Protein AF-A0A2M9P743-F1 (afdb_monomer_lite)

Radius of gyration: 16.15 Å; chains: 1; bounding box: 26×28×56 Å

Sequence (79 aa):
LTIFERLVVAAAKGSPDVQVKALMEGFESRSPQQAFRKETWDSIRDVYIGKGAKNGYWRLLLTAQPTEAVAEPAEEATV

Foldseek 3Di:
DALLVVQVVCVVVVNFKDAQCRSCPPPPDSGPCVVDDPVVCVVCEPPQKYADPDPRIIGGDPPDPPPPDPPDPPDDDDD

Structure (mmCIF, N/CA/C/O backbone):
data_AF-A0A2M9P743-F1
#
_entry.id   AF-A0A2M9P743-F1
#
loop_
_atom_site.group_PDB
_atom_site.id
_atom_site.type_symbol
_atom_site.label_atom_id
_atom_site.label_alt_id
_atom_site.label_comp_id
_atom_site.label_asym_id
_atom_site.label_entity_id
_atom_site.label_seq_id
_atom_site.pdbx_PDB_ins_code
_atom_site.Cartn_x
_atom_site.Cartn_y
_atom_site.Cartn_z
_atom_site.occupancy
_atom_site.B_iso_or_equiv
_atom_site.auth_seq_id
_atom_site.auth_comp_id
_atom_site.auth_asym_id
_atom_site.auth_atom_id
_atom_site.pdbx_PDB_model_num
ATOM 1 N N . LEU A 1 1 ? 15.429 -0.947 1.760 1.00 70.75 1 LEU A N 1
ATOM 2 C CA . LEU A 1 1 ? 13.978 -0.843 2.018 1.00 70.75 1 LEU A CA 1
ATOM 3 C C . LEU A 1 1 ? 13.205 -0.983 0.716 1.00 70.75 1 LEU A C 1
ATOM 5 O O . LEU A 1 1 ? 13.189 -0.061 -0.101 1.00 70.75 1 LEU A O 1
ATOM 9 N N . THR A 1 2 ? 12.594 -2.148 0.548 1.00 89.69 2 THR A N 1
ATOM 10 C CA . THR A 1 2 ? 11.570 -2.470 -0.444 1.00 89.69 2 THR A CA 1
ATOM 11 C C . THR A 1 2 ? 10.295 -1.644 -0.225 1.00 89.69 2 THR A C 1
ATOM 13 O O . THR A 1 2 ? 10.122 -0.997 0.811 1.00 89.69 2 THR A O 1
ATOM 16 N N . ILE A 1 3 ? 9.385 -1.664 -1.204 1.00 91.81 3 ILE A N 1
ATOM 17 C CA . ILE A 1 3 ? 8.104 -0.940 -1.152 1.00 91.81 3 ILE A CA 1
ATOM 18 C C . ILE A 1 3 ? 7.288 -1.354 0.085 1.00 91.81 3 ILE A C 1
ATOM 20 O O . ILE A 1 3 ? 6.804 -0.492 0.814 1.00 91.81 3 ILE A O 1
ATOM 24 N N . PHE A 1 4 ? 7.180 -2.656 0.367 1.00 91.56 4 PHE A N 1
ATOM 25 C CA . PHE A 1 4 ? 6.409 -3.154 1.511 1.00 91.56 4 PHE A CA 1
ATOM 26 C C . PHE A 1 4 ? 7.030 -2.789 2.853 1.00 91.56 4 PHE A C 1
ATOM 28 O O . PHE A 1 4 ? 6.305 -2.354 3.740 1.00 91.56 4 PHE A O 1
ATOM 35 N N . GLU A 1 5 ? 8.353 -2.876 3.002 1.00 92.00 5 GLU A N 1
ATOM 36 C CA . GLU A 1 5 ? 9.008 -2.471 4.252 1.00 92.00 5 GLU A CA 1
ATOM 37 C C . GLU A 1 5 ? 8.725 -1.000 4.585 1.00 92.00 5 GLU A C 1
ATOM 39 O O . GLU A 1 5 ? 8.466 -0.666 5.739 1.00 92.00 5 GLU A O 1
ATOM 44 N N . ARG A 1 6 ? 8.696 -0.113 3.579 1.00 92.25 6 ARG A N 1
ATOM 45 C CA . ARG A 1 6 ? 8.334 1.300 3.790 1.00 92.25 6 ARG A CA 1
ATOM 46 C C . ARG A 1 6 ? 6.896 1.456 4.275 1.00 92.25 6 ARG A C 1
ATOM 48 O O . ARG A 1 6 ? 6.651 2.257 5.173 1.00 92.25 6 ARG A O 1
ATOM 55 N N . LEU A 1 7 ? 5.964 0.690 3.708 1.00 92.25 7 LEU A N 1
ATOM 56 C CA . LEU A 1 7 ? 4.562 0.701 4.130 1.00 92.25 7 LEU A CA 1
ATOM 57 C C . LEU A 1 7 ? 4.383 0.129 5.544 1.00 92.25 7 LEU A C 1
ATOM 59 O O . LEU A 1 7 ? 3.636 0.704 6.329 1.00 92.25 7 LEU A O 1
ATOM 63 N N . VAL A 1 8 ? 5.098 -0.944 5.896 1.00 91.12 8 VAL A N 1
ATOM 64 C CA . VAL A 1 8 ? 5.088 -1.538 7.245 1.00 91.12 8 VAL A CA 1
ATOM 65 C C . VAL A 1 8 ? 5.633 -0.553 8.275 1.00 91.12 8 VAL A C 1
ATOM 67 O O . VAL A 1 8 ? 4.999 -0.332 9.302 1.00 91.12 8 VAL A O 1
ATOM 70 N N . VAL A 1 9 ? 6.761 0.104 7.990 1.00 91.56 9 VAL A N 1
ATOM 71 C CA . VAL A 1 9 ? 7.329 1.131 8.878 1.00 91.56 9 VAL A CA 1
ATOM 72 C C . VAL A 1 9 ? 6.365 2.306 9.055 1.00 91.56 9 VAL A C 1
ATOM 74 O O . VAL A 1 9 ? 6.227 2.825 10.161 1.00 91.56 9 VAL A O 1
ATOM 77 N N . ALA A 1 10 ? 5.689 2.733 7.988 1.00 90.12 10 ALA A N 1
ATOM 78 C CA . ALA A 1 10 ? 4.717 3.819 8.048 1.00 90.12 10 ALA A CA 1
ATOM 79 C C . ALA A 1 10 ? 3.472 3.435 8.870 1.00 90.12 10 ALA A C 1
ATOM 81 O O . ALA A 1 10 ? 3.042 4.200 9.737 1.00 90.12 10 ALA A O 1
ATOM 82 N N . ALA A 1 11 ? 2.961 2.215 8.676 1.00 88.81 11 ALA A N 1
ATOM 83 C CA . ALA A 1 11 ? 1.870 1.655 9.467 1.00 88.81 11 ALA A CA 1
ATOM 84 C C . ALA A 1 11 ? 2.243 1.534 10.955 1.00 88.81 11 ALA A C 1
ATOM 86 O O . ALA A 1 11 ? 1.485 1.991 11.806 1.00 88.81 11 ALA A O 1
ATOM 87 N N . ALA A 1 12 ? 3.438 1.024 11.271 1.00 88.06 12 ALA A N 1
ATOM 88 C CA . ALA A 1 12 ? 3.938 0.911 12.644 1.00 88.06 12 ALA A CA 1
ATOM 89 C C . ALA A 1 12 ? 4.118 2.277 13.334 1.00 88.06 12 ALA A C 1
ATOM 91 O O . ALA A 1 12 ? 3.967 2.388 14.546 1.00 88.06 12 ALA A O 1
ATOM 92 N N . LYS A 1 13 ? 4.398 3.338 12.566 1.00 87.12 13 LYS A N 1
ATOM 93 C CA . LYS A 1 13 ? 4.482 4.723 13.062 1.00 87.12 13 LYS A CA 1
ATOM 94 C C . LYS A 1 13 ? 3.117 5.407 13.234 1.00 87.12 13 LYS A C 1
ATOM 96 O O . LYS A 1 13 ? 3.079 6.580 13.596 1.00 87.12 13 LYS A O 1
ATOM 101 N N . GLY A 1 14 ? 2.008 4.726 12.934 1.00 79.44 14 GLY A N 1
ATOM 102 C CA . GLY A 1 14 ? 0.657 5.294 12.994 1.00 79.44 14 GLY A CA 1
ATOM 103 C C . GLY A 1 14 ? 0.302 6.219 11.822 1.00 79.44 14 GLY A C 1
ATOM 104 O O . GLY A 1 14 ? -0.737 6.870 11.849 1.00 79.44 14 GLY A O 1
ATOM 105 N N . SER A 1 15 ? 1.141 6.281 10.781 1.00 78.38 15 SER A N 1
ATOM 106 C CA . SER A 1 15 ? 0.897 7.044 9.547 1.00 78.38 15 SER A CA 1
ATOM 107 C C . SER A 1 15 ? 0.859 6.089 8.348 1.00 78.38 15 SER A C 1
ATOM 109 O O . SER A 1 15 ? 1.835 5.999 7.608 1.00 78.38 15 SER A O 1
ATOM 111 N N . PRO A 1 16 ? -0.237 5.338 8.149 1.00 84.31 16 PRO A N 1
ATOM 112 C CA . PRO A 1 16 ? -0.280 4.234 7.187 1.00 84.31 16 PRO A CA 1
ATOM 113 C C . PRO A 1 16 ? -0.200 4.683 5.720 1.00 84.31 16 PRO A C 1
ATOM 115 O O . PRO A 1 16 ? 0.181 3.890 4.861 1.00 84.31 16 PRO A O 1
ATOM 118 N N . ASP A 1 17 ? -0.547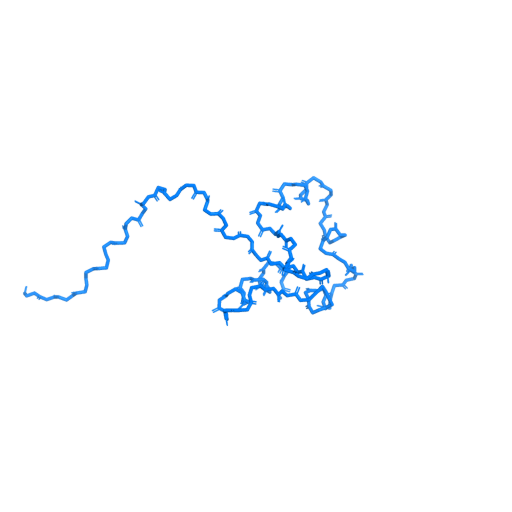 5.935 5.421 1.00 91.56 17 ASP A N 1
ATOM 119 C CA . ASP A 1 17 ? -0.550 6.498 4.072 1.00 91.56 17 ASP A CA 1
ATOM 120 C C . ASP A 1 17 ? 0.811 7.101 3.691 1.00 91.56 17 ASP A C 1
ATOM 122 O O . ASP A 1 17 ? 1.213 8.160 4.173 1.00 91.56 17 ASP A O 1
ATOM 126 N N . VAL A 1 18 ? 1.496 6.470 2.740 1.00 92.88 18 VAL A N 1
ATOM 127 C CA . VAL A 1 18 ? 2.794 6.899 2.207 1.00 92.88 18 VAL A CA 1
ATOM 128 C C . VAL A 1 18 ? 2.627 7.500 0.817 1.00 92.88 18 VAL A C 1
ATOM 130 O O . VAL A 1 18 ? 2.032 6.900 -0.078 1.00 92.88 18 VAL A O 1
ATOM 133 N N . GLN A 1 19 ? 3.189 8.689 0.599 1.00 93.88 19 GLN A N 1
ATOM 134 C CA . GLN A 1 19 ? 3.169 9.337 -0.713 1.00 93.88 19 GLN A CA 1
ATOM 135 C C . GLN A 1 19 ? 3.982 8.529 -1.734 1.00 93.88 19 GLN A C 1
ATOM 137 O O . GLN A 1 19 ? 5.106 8.125 -1.449 1.00 93.88 19 GLN A O 1
ATOM 142 N N . VAL A 1 20 ? 3.474 8.377 -2.961 1.00 93.25 20 VAL A N 1
ATOM 143 C CA . VAL A 1 20 ? 4.125 7.601 -4.030 1.00 93.25 20 VAL A CA 1
ATOM 144 C C . VAL A 1 20 ? 5.564 8.045 -4.302 1.00 93.25 20 VAL A C 1
ATOM 146 O O . VAL A 1 20 ? 6.419 7.200 -4.528 1.00 93.25 20 VAL A O 1
ATOM 149 N N . LYS A 1 21 ? 5.868 9.347 -4.205 1.00 91.69 21 LYS A N 1
ATOM 150 C CA . LYS A 1 21 ? 7.241 9.860 -4.345 1.00 91.69 21 LYS A CA 1
ATOM 151 C C . LYS A 1 21 ? 8.182 9.287 -3.285 1.00 91.69 21 LYS A C 1
ATOM 153 O O . LYS A 1 21 ? 9.231 8.769 -3.638 1.00 91.69 21 LYS A O 1
ATOM 158 N N . ALA A 1 22 ? 7.788 9.346 -2.014 1.00 91.56 22 ALA A N 1
ATOM 159 C CA . ALA A 1 22 ? 8.580 8.811 -0.908 1.00 91.56 22 ALA A CA 1
ATOM 160 C C . ALA A 1 22 ? 8.623 7.275 -0.927 1.00 91.56 22 ALA A C 1
ATOM 162 O O . ALA A 1 22 ? 9.635 6.663 -0.596 1.00 91.56 22 ALA A O 1
ATOM 163 N N . LEU A 1 23 ? 7.537 6.631 -1.358 1.00 92.12 23 LEU A N 1
ATOM 164 C CA . LEU A 1 23 ? 7.464 5.178 -1.478 1.00 92.12 23 LEU A CA 1
ATOM 165 C C . LEU A 1 23 ? 8.416 4.641 -2.555 1.00 92.12 23 LEU A C 1
ATOM 167 O O . LEU A 1 23 ? 9.075 3.627 -2.340 1.00 92.12 23 LEU A O 1
ATOM 171 N N . MET A 1 24 ? 8.494 5.344 -3.685 1.00 93.94 24 MET A N 1
ATOM 172 C CA . MET A 1 24 ? 9.288 4.966 -4.855 1.00 93.94 24 MET A CA 1
ATOM 173 C C . MET A 1 24 ? 10.688 5.595 -4.876 1.00 93.94 24 MET A C 1
ATOM 175 O O . MET A 1 24 ? 11.432 5.389 -5.830 1.00 93.94 24 MET A O 1
ATOM 179 N N . GLU A 1 25 ? 11.081 6.354 -3.852 1.00 93.00 25 GLU A N 1
ATOM 180 C CA . GLU A 1 25 ? 12.396 7.000 -3.804 1.00 93.00 25 GLU A CA 1
ATOM 181 C C . GLU A 1 25 ? 13.525 5.958 -3.889 1.00 93.00 25 GLU A C 1
ATOM 183 O O . GLU A 1 25 ? 13.580 5.033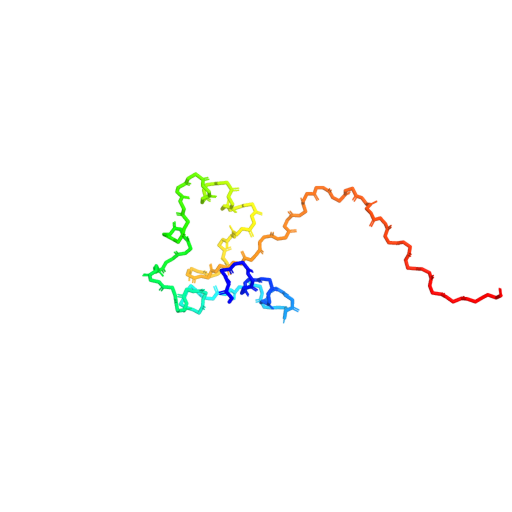 -3.078 1.00 93.00 25 GLU A O 1
ATOM 188 N N . GLY A 1 26 ? 14.417 6.101 -4.872 1.00 89.06 26 GLY A N 1
ATOM 189 C CA . GLY A 1 26 ? 15.509 5.155 -5.128 1.00 89.06 26 GLY A CA 1
ATOM 190 C C . GLY A 1 26 ? 15.142 3.960 -6.016 1.00 89.06 26 GLY A C 1
ATOM 191 O O . GLY A 1 26 ? 16.011 3.142 -6.297 1.00 89.06 26 GLY A O 1
ATOM 192 N N . PHE A 1 27 ? 13.894 3.857 -6.486 1.00 89.75 27 PHE A N 1
ATOM 193 C CA . PHE A 1 27 ? 13.501 2.910 -7.532 1.00 89.75 27 PHE A CA 1
ATOM 194 C C . PHE A 1 27 ? 13.509 3.590 -8.905 1.00 89.75 27 PHE A C 1
ATOM 196 O O . PHE A 1 27 ? 13.157 4.760 -9.033 1.00 89.75 27 PHE A O 1
ATOM 203 N N . GLU A 1 28 ? 13.831 2.837 -9.957 1.00 89.25 28 GLU A N 1
ATOM 204 C CA . GLU A 1 28 ? 13.732 3.324 -11.345 1.00 89.25 28 GLU A CA 1
ATOM 205 C C . GLU A 1 28 ? 12.268 3.522 -11.792 1.00 89.25 28 GLU A C 1
ATOM 207 O O . GLU A 1 28 ? 11.966 4.290 -12.706 1.00 89.25 28 GLU A O 1
ATOM 212 N N . SER A 1 29 ? 11.336 2.839 -11.123 1.00 88.88 29 SER A N 1
ATOM 213 C CA . SER A 1 29 ? 9.898 2.900 -11.391 1.00 88.88 29 SER A CA 1
ATOM 214 C C . SER A 1 29 ? 9.217 4.074 -10.691 1.00 88.88 29 SER A C 1
ATOM 216 O O . SER A 1 29 ? 9.533 4.412 -9.555 1.00 88.88 29 SER A O 1
ATOM 218 N N . ARG A 1 30 ? 8.193 4.653 -11.334 1.00 87.88 30 ARG A N 1
ATOM 219 C CA . ARG A 1 30 ? 7.463 5.825 -10.809 1.00 87.88 30 ARG A CA 1
ATOM 220 C C . ARG A 1 30 ? 6.236 5.480 -9.968 1.00 87.88 30 ARG A C 1
ATOM 222 O O . ARG A 1 30 ? 5.626 6.369 -9.378 1.00 87.88 30 ARG A O 1
ATOM 229 N N . SER A 1 31 ? 5.843 4.211 -9.929 1.00 88.44 31 SER A N 1
ATOM 230 C CA . SER A 1 31 ? 4.700 3.741 -9.149 1.00 88.44 31 SER A CA 1
ATOM 231 C C . SER A 1 31 ? 4.890 2.288 -8.713 1.00 88.44 31 SER A C 1
ATOM 233 O O . SER A 1 31 ? 5.612 1.552 -9.392 1.00 88.44 31 SER A O 1
ATOM 235 N N . PRO A 1 32 ? 4.204 1.845 -7.643 1.00 88.12 32 PRO A N 1
ATOM 236 C CA . PRO A 1 32 ? 4.265 0.456 -7.202 1.00 88.12 32 PRO A CA 1
ATOM 237 C C . PRO A 1 32 ? 3.833 -0.499 -8.313 1.00 88.12 32 PRO A C 1
ATOM 239 O O . PRO A 1 32 ? 4.499 -1.495 -8.551 1.00 88.12 32 PRO A O 1
ATOM 242 N N . GLN A 1 33 ? 2.801 -0.136 -9.081 1.00 91.25 33 GLN A N 1
ATOM 243 C CA . GLN A 1 33 ? 2.315 -0.932 -10.209 1.00 91.25 33 GLN A CA 1
ATOM 244 C C . GLN A 1 33 ? 3.392 -1.244 -11.253 1.00 91.25 33 GLN A C 1
ATOM 246 O O . GLN A 1 33 ? 3.393 -2.333 -11.814 1.00 91.25 33 GLN A O 1
ATOM 251 N N . GLN A 1 34 ? 4.296 -0.301 -11.523 1.00 91.56 34 GLN A N 1
ATOM 252 C CA . GLN A 1 34 ? 5.383 -0.502 -12.485 1.00 91.56 34 GLN A CA 1
ATOM 253 C C . GLN A 1 34 ? 6.551 -1.305 -11.906 1.00 91.56 34 GLN A C 1
ATOM 255 O O . GLN A 1 34 ? 7.308 -1.903 -12.663 1.00 91.56 34 GLN A O 1
ATOM 260 N N . ALA A 1 35 ? 6.694 -1.325 -10.580 1.00 90.44 35 ALA A N 1
ATOM 261 C CA . ALA A 1 35 ? 7.787 -2.014 -9.904 1.00 90.44 35 ALA A CA 1
ATOM 262 C C . ALA A 1 35 ? 7.577 -3.532 -9.793 1.00 90.44 35 ALA A C 1
ATOM 264 O O . ALA A 1 35 ? 8.530 -4.264 -9.532 1.00 90.44 35 ALA A O 1
ATOM 265 N N . PHE A 1 36 ? 6.348 -4.014 -9.990 1.00 90.31 36 PHE A N 1
ATOM 266 C CA . PHE A 1 36 ? 6.011 -5.434 -9.944 1.00 90.31 36 PHE A CA 1
ATOM 267 C C . PHE A 1 36 ? 5.634 -5.960 -11.331 1.00 90.31 36 PHE A C 1
ATOM 269 O O . PHE A 1 36 ? 5.097 -5.244 -12.176 1.00 90.31 36 PHE A O 1
ATOM 276 N N . ARG A 1 37 ? 5.871 -7.256 -11.561 1.00 92.62 37 ARG A N 1
ATOM 277 C CA . ARG A 1 37 ? 5.318 -7.953 -12.732 1.00 92.62 37 ARG A CA 1
ATOM 278 C C . ARG A 1 37 ? 3.793 -7.964 -12.651 1.00 92.62 37 ARG A C 1
ATOM 280 O O . ARG A 1 37 ? 3.242 -8.016 -11.557 1.00 92.62 37 ARG A O 1
ATOM 287 N N . LYS A 1 38 ? 3.116 -7.971 -13.803 1.00 91.88 38 LYS A N 1
ATOM 288 C CA . LYS A 1 38 ? 1.649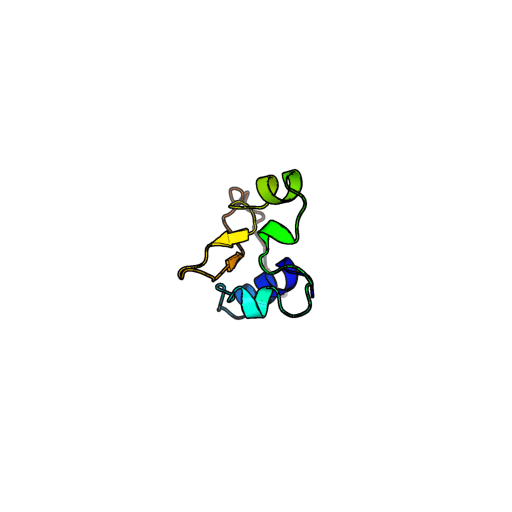 -7.861 -13.889 1.00 91.88 38 LYS A CA 1
ATOM 289 C C . LYS A 1 38 ? 0.907 -8.890 -13.025 1.00 91.88 38 LYS A C 1
ATOM 291 O O . LYS A 1 38 ? 0.018 -8.496 -12.282 1.00 91.88 38 LYS A O 1
ATOM 296 N N . GLU A 1 39 ? 1.282 -10.168 -13.095 1.00 92.62 39 GLU A N 1
ATOM 297 C CA . GLU A 1 39 ? 0.662 -11.238 -12.288 1.00 92.62 39 GLU A CA 1
ATOM 298 C C . GLU A 1 39 ? 0.841 -11.010 -10.785 1.00 92.62 39 GLU A C 1
ATOM 300 O O . GLU A 1 39 ? -0.110 -11.112 -10.011 1.00 92.62 39 GLU A O 1
ATOM 305 N N . THR A 1 40 ? 2.053 -10.634 -10.370 1.00 91.00 40 THR A N 1
ATOM 306 C CA . THR A 1 40 ? 2.345 -10.309 -8.972 1.00 91.00 40 THR A CA 1
ATOM 307 C C . THR A 1 40 ? 1.549 -9.094 -8.524 1.00 91.00 40 THR A C 1
ATOM 309 O O . THR A 1 40 ? 0.934 -9.136 -7.467 1.00 91.00 40 THR A O 1
ATOM 312 N N . TRP A 1 41 ? 1.531 -8.030 -9.331 1.00 93.25 41 TRP A N 1
ATOM 313 C CA . TRP A 1 41 ? 0.789 -6.812 -9.030 1.00 93.25 41 TRP A CA 1
ATOM 314 C C . TRP A 1 41 ? -0.694 -7.096 -8.814 1.00 93.25 41 TRP A C 1
ATOM 316 O O . TRP A 1 41 ? -1.261 -6.603 -7.846 1.00 93.25 41 TRP A O 1
ATOM 326 N N . ASP A 1 42 ? -1.309 -7.899 -9.681 1.00 92.25 42 ASP A N 1
ATOM 327 C CA . ASP A 1 42 ? -2.724 -8.239 -9.550 1.00 92.25 42 ASP A CA 1
ATOM 328 C C . ASP A 1 42 ? -3.010 -9.065 -8.290 1.00 92.25 42 ASP A C 1
ATOM 330 O O . ASP A 1 42 ? -4.008 -8.825 -7.623 1.00 92.25 42 ASP A O 1
ATOM 334 N N . SER A 1 43 ? -2.080 -9.947 -7.908 1.00 91.62 43 SER A N 1
ATOM 335 C CA . SER A 1 43 ? -2.207 -10.781 -6.706 1.00 91.62 43 SER A CA 1
ATOM 336 C C . SER A 1 43 ? -2.019 -10.007 -5.393 1.00 91.62 43 SER A C 1
ATOM 338 O O . SER A 1 43 ? -2.545 -10.416 -4.363 1.00 91.62 43 SER A O 1
ATOM 340 N N . ILE A 1 44 ? -1.241 -8.916 -5.392 1.00 91.50 44 ILE A N 1
ATOM 341 C CA . ILE A 1 44 ? -0.930 -8.154 -4.164 1.00 91.50 44 ILE A CA 1
ATOM 342 C C . ILE A 1 44 ? -1.747 -6.870 -4.015 1.00 91.50 44 ILE A C 1
ATOM 344 O O . ILE A 1 44 ? -1.915 -6.371 -2.896 1.00 91.50 44 ILE A O 1
ATOM 348 N N . ARG A 1 45 ? -2.203 -6.293 -5.130 1.00 90.44 45 ARG A N 1
ATOM 349 C CA . ARG A 1 45 ? -2.992 -5.061 -5.149 1.00 90.44 45 ARG A CA 1
ATOM 350 C C . ARG A 1 45 ? -4.353 -5.327 -4.514 1.00 90.44 45 ARG A C 1
ATOM 352 O O . ARG A 1 45 ? -4.975 -6.339 -4.794 1.00 90.44 45 ARG A O 1
ATOM 359 N N . ASP A 1 46 ? -4.801 -4.401 -3.673 1.00 89.00 46 ASP A N 1
ATOM 360 C CA . ASP A 1 46 ? -6.049 -4.484 -2.901 1.00 89.00 46 ASP A CA 1
ATOM 361 C C . ASP A 1 46 ? -6.105 -5.650 -1.885 1.00 89.00 46 ASP A C 1
ATOM 363 O O . ASP A 1 46 ? -7.050 -5.727 -1.107 1.00 89.00 46 ASP A O 1
ATOM 367 N N . VAL A 1 47 ? -5.058 -6.484 -1.806 1.00 90.56 47 VAL A N 1
ATOM 368 C CA . VAL A 1 47 ? -4.876 -7.521 -0.774 1.00 90.56 47 VAL A CA 1
ATOM 369 C C . VAL A 1 47 ? -3.902 -7.046 0.303 1.00 90.56 47 VAL A C 1
ATOM 371 O O . VAL A 1 47 ? -4.256 -6.967 1.473 1.00 90.56 47 VAL A O 1
ATOM 374 N N . TYR A 1 48 ? -2.680 -6.679 -0.098 1.00 90.44 48 TYR A N 1
ATOM 375 C CA . TYR A 1 48 ? -1.616 -6.244 0.817 1.00 90.44 48 TYR A CA 1
ATOM 376 C C . TYR A 1 48 ? -1.258 -4.770 0.640 1.00 90.44 48 TYR A C 1
ATOM 378 O O . TYR A 1 48 ? -0.861 -4.101 1.593 1.00 90.44 48 TYR A O 1
ATOM 386 N N . ILE A 1 49 ? -1.381 -4.245 -0.581 1.00 91.50 49 ILE A N 1
ATOM 387 C CA . ILE A 1 49 ? -1.116 -2.840 -0.894 1.00 91.50 49 ILE A CA 1
ATOM 388 C C . ILE A 1 49 ? -2.361 -2.200 -1.494 1.00 91.50 49 ILE A C 1
ATOM 390 O O . ILE A 1 49 ? -2.897 -2.656 -2.502 1.00 91.50 49 ILE A O 1
ATOM 394 N N . GLY A 1 50 ? -2.805 -1.112 -0.877 1.00 92.00 50 GLY A N 1
ATOM 395 C CA . GLY A 1 50 ? -4.013 -0.401 -1.263 1.00 92.00 50 GLY A CA 1
ATOM 396 C C . GLY A 1 50 ? -3.747 1.068 -1.518 1.00 92.00 50 GLY A C 1
ATOM 397 O O . GLY A 1 50 ? -2.748 1.638 -1.069 1.00 92.00 50 GLY A O 1
ATOM 398 N N . LYS A 1 51 ? -4.679 1.707 -2.223 1.00 91.12 51 LYS A N 1
ATOM 399 C CA . LYS A 1 51 ? -4.683 3.165 -2.329 1.00 91.12 51 LYS A CA 1
ATOM 400 C C . LYS A 1 51 ? -4.911 3.774 -0.947 1.00 91.12 51 LYS A C 1
ATOM 402 O O . LYS A 1 51 ? -5.705 3.271 -0.147 1.00 91.12 51 LYS A O 1
ATOM 407 N N . GLY A 1 52 ? -4.173 4.841 -0.680 1.00 88.06 52 GLY A N 1
ATOM 408 C CA . GLY A 1 52 ? -4.334 5.640 0.519 1.00 88.06 52 GLY A CA 1
ATOM 409 C C . GLY A 1 52 ? -5.573 6.533 0.469 1.00 88.06 52 GLY A C 1
ATOM 410 O O . GLY A 1 52 ? -6.268 6.610 -0.545 1.00 88.06 52 GLY A O 1
ATOM 411 N N . ALA A 1 53 ? -5.816 7.262 1.556 1.00 85.69 53 ALA A N 1
ATOM 412 C CA . ALA A 1 53 ? -6.928 8.207 1.684 1.00 85.69 53 ALA A CA 1
ATOM 413 C C . ALA A 1 53 ? -6.868 9.358 0.660 1.00 85.69 53 ALA A C 1
ATOM 415 O O . ALA A 1 53 ? -7.882 9.989 0.363 1.00 85.69 53 ALA A O 1
ATOM 416 N N . LYS A 1 54 ? -5.679 9.645 0.114 1.00 87.81 54 LYS A N 1
ATOM 417 C CA . LYS A 1 54 ? -5.444 10.685 -0.894 1.00 87.81 54 LYS A CA 1
ATOM 418 C C . LYS A 1 54 ? -4.904 10.084 -2.186 1.00 87.81 54 LYS A C 1
ATOM 420 O O . LYS A 1 54 ? -4.128 9.129 -2.179 1.00 87.81 54 LYS A O 1
ATOM 425 N N . ASN A 1 55 ? -5.246 10.711 -3.310 1.00 85.44 55 ASN A N 1
ATOM 426 C CA . ASN A 1 55 ? -4.672 10.358 -4.606 1.00 85.44 55 ASN A CA 1
ATOM 427 C C . ASN A 1 55 ? -3.141 10.473 -4.575 1.00 85.44 55 ASN A C 1
ATOM 429 O O . ASN A 1 55 ? -2.589 11.466 -4.103 1.00 85.44 55 ASN A O 1
ATOM 433 N N . GLY A 1 56 ? -2.457 9.447 -5.083 1.00 88.88 56 GLY A N 1
ATOM 434 C CA . GLY A 1 56 ? -0.994 9.375 -5.059 1.00 88.88 56 GLY A CA 1
ATOM 435 C C . GLY A 1 56 ? -0.400 8.953 -3.713 1.00 88.88 56 GLY A C 1
ATOM 436 O O . GLY A 1 56 ? 0.817 9.022 -3.559 1.00 88.88 56 GLY A O 1
ATOM 437 N N . TYR A 1 57 ? -1.221 8.507 -2.762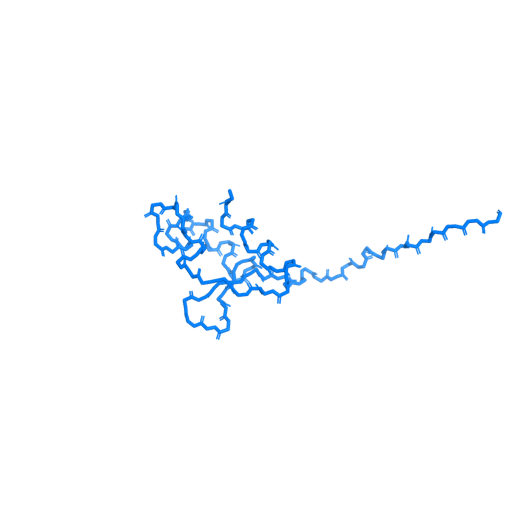 1.00 93.38 57 TYR A N 1
ATOM 438 C CA . TYR A 1 57 ? -0.775 7.848 -1.539 1.00 93.38 57 TYR A CA 1
ATOM 439 C C . TYR A 1 57 ? -1.122 6.363 -1.599 1.00 93.38 57 TYR A C 1
ATOM 441 O O . TYR A 1 57 ? -2.101 5.957 -2.228 1.00 93.38 57 TYR A O 1
ATOM 449 N N . TRP A 1 58 ? -0.297 5.561 -0.944 1.00 93.81 58 TRP A N 1
ATOM 450 C CA . TRP A 1 58 ? -0.422 4.116 -0.845 1.00 93.81 58 TRP A CA 1
ATOM 451 C C . TRP A 1 58 ? -0.292 3.716 0.610 1.00 93.81 58 TRP A C 1
ATOM 453 O O . TRP A 1 58 ? 0.473 4.325 1.352 1.00 93.81 58 TRP A O 1
ATOM 463 N N . ARG A 1 59 ? -1.015 2.680 1.006 1.00 93.12 59 ARG A N 1
ATOM 464 C CA . ARG A 1 59 ? -0.988 2.166 2.369 1.00 93.12 59 ARG A CA 1
ATOM 465 C C . ARG A 1 59 ? -0.889 0.656 2.370 1.00 93.12 59 ARG A C 1
ATOM 467 O O . ARG A 1 59 ? -1.300 -0.004 1.411 1.00 93.12 59 ARG A O 1
ATOM 474 N N . LEU A 1 60 ? -0.364 0.126 3.466 1.00 92.44 60 LEU A N 1
ATOM 475 C CA . LEU A 1 60 ? -0.485 -1.293 3.755 1.00 92.44 60 LEU A CA 1
ATOM 476 C C . LEU A 1 60 ? -1.953 -1.598 4.070 1.00 92.44 60 LEU A C 1
ATOM 478 O O . LEU A 1 60 ? -2.574 -0.902 4.877 1.00 92.44 60 LEU A O 1
ATOM 482 N N . LEU A 1 61 ? -2.509 -2.622 3.433 1.00 89.81 61 LEU A N 1
ATOM 483 C CA . LEU A 1 61 ? -3.803 -3.167 3.811 1.00 89.81 61 LEU A CA 1
ATOM 484 C C . LEU A 1 61 ? -3.555 -4.266 4.836 1.00 89.81 61 LEU A C 1
ATOM 486 O O . LEU A 1 61 ? -2.990 -5.309 4.533 1.00 89.81 61 LEU A O 1
ATOM 490 N N . LEU A 1 62 ? -3.956 -3.982 6.071 1.00 75.19 62 LEU A N 1
ATOM 491 C CA . LEU A 1 62 ? -3.947 -4.930 7.183 1.00 75.19 62 LEU A CA 1
ATOM 492 C C . LEU A 1 62 ? -5.302 -5.630 7.325 1.00 75.19 62 LEU A C 1
ATOM 494 O O . LEU A 1 62 ? -5.584 -6.174 8.387 1.00 75.19 62 LEU A O 1
ATOM 498 N N . THR A 1 63 ? -6.173 -5.561 6.308 1.00 60.72 63 THR A N 1
ATOM 499 C CA . THR A 1 63 ? -7.473 -6.231 6.354 1.00 60.72 63 THR A CA 1
ATOM 500 C C . THR A 1 63 ? -7.235 -7.702 6.612 1.00 60.72 63 THR A C 1
ATOM 502 O O . THR A 1 63 ? -6.705 -8.421 5.768 1.00 60.72 63 THR A O 1
ATOM 505 N N . ALA A 1 64 ? -7.592 -8.074 7.834 1.00 48.31 64 ALA A N 1
ATOM 506 C CA . ALA A 1 64 ? -7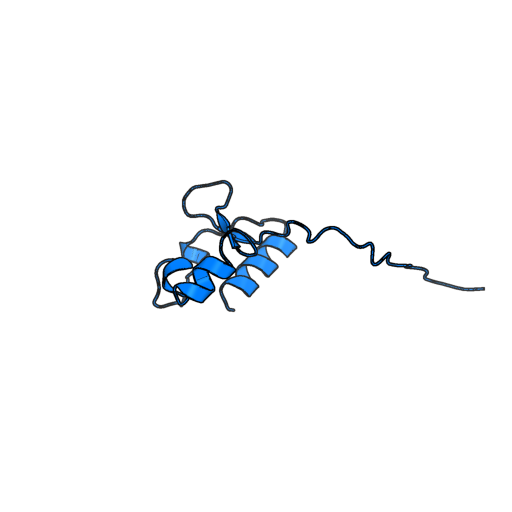.598 -9.398 8.385 1.00 48.31 64 ALA A CA 1
ATOM 507 C C . ALA A 1 64 ? -7.986 -10.416 7.296 1.00 48.31 64 ALA A C 1
ATOM 509 O O . ALA A 1 64 ? -9.112 -10.400 6.795 1.00 48.31 64 ALA A O 1
ATOM 510 N N . GLN A 1 65 ? -7.098 -11.376 7.008 1.00 43.12 65 GLN A N 1
ATOM 511 C CA . GLN A 1 65 ? -7.611 -12.749 6.980 1.00 43.12 65 GLN A CA 1
ATOM 512 C C . GLN A 1 65 ? -8.496 -12.880 8.220 1.00 43.12 65 GLN A C 1
ATOM 514 O O . GLN A 1 65 ? -8.060 -12.349 9.247 1.00 43.12 65 GLN A O 1
ATOM 519 N N . PRO A 1 66 ? -9.703 -13.479 8.152 1.00 42.34 66 PRO A N 1
ATOM 520 C CA . PRO A 1 66 ? -10.533 -13.628 9.341 1.00 42.34 66 PRO A CA 1
ATOM 521 C C . PRO A 1 66 ? -9.613 -14.033 10.480 1.00 42.34 66 PRO A C 1
ATOM 523 O O . PRO A 1 66 ? -8.808 -14.949 10.311 1.00 42.34 66 PRO A O 1
ATOM 526 N N . THR A 1 67 ? -9.625 -13.243 11.552 1.00 45.41 67 THR A N 1
ATOM 527 C CA . THR A 1 67 ? -8.980 -13.592 12.806 1.00 45.41 67 THR A CA 1
ATOM 528 C C . THR A 1 67 ? -9.518 -14.970 13.177 1.00 45.41 67 THR A C 1
ATOM 530 O O . THR A 1 67 ? -10.539 -15.097 13.842 1.00 45.41 67 THR A O 1
ATOM 533 N N . GLU A 1 68 ? -8.861 -16.028 12.714 1.00 46.56 68 GLU A N 1
ATOM 534 C CA . GLU A 1 68 ? -8.683 -17.191 13.546 1.00 46.56 68 GLU A CA 1
ATOM 535 C C . GLU A 1 68 ? -7.811 -16.667 14.665 1.00 46.56 68 GLU A C 1
ATOM 537 O O . GLU A 1 68 ? -6.652 -16.295 14.480 1.00 46.56 68 GLU A O 1
ATOM 542 N N . ALA A 1 69 ? -8.485 -16.465 15.789 1.00 49.12 69 ALA A N 1
ATOM 543 C CA . ALA A 1 69 ? -7.916 -16.064 17.043 1.00 49.12 69 ALA A CA 1
ATOM 544 C C . ALA A 1 69 ? -6.748 -16.996 17.376 1.00 49.12 69 ALA A C 1
ATOM 546 O O . ALA A 1 69 ? -6.913 -18.009 18.048 1.00 49.12 69 ALA A O 1
ATOM 547 N N . VAL A 1 70 ? -5.539 -16.621 16.969 1.00 54.09 70 VAL A N 1
ATOM 548 C CA . VAL A 1 70 ? -4.372 -16.912 17.787 1.00 54.09 70 VAL A CA 1
ATOM 549 C C . VAL A 1 70 ? -4.474 -15.917 18.926 1.00 54.09 70 VAL A C 1
ATOM 551 O O . VAL A 1 70 ? -3.908 -14.829 18.893 1.00 54.09 70 VAL A O 1
ATOM 554 N N . ALA A 1 71 ? -5.341 -16.273 19.875 1.00 51.06 71 ALA A N 1
ATOM 555 C CA . ALA A 1 71 ? -5.333 -15.706 21.197 1.00 51.06 71 ALA A CA 1
ATOM 556 C C . ALA A 1 71 ? -3.894 -15.808 21.693 1.00 51.06 71 ALA A C 1
ATOM 558 O O . ALA A 1 71 ? -3.346 -16.898 21.845 1.00 51.06 71 ALA A O 1
ATOM 559 N N . GLU A 1 72 ? -3.282 -14.652 21.879 1.00 56.03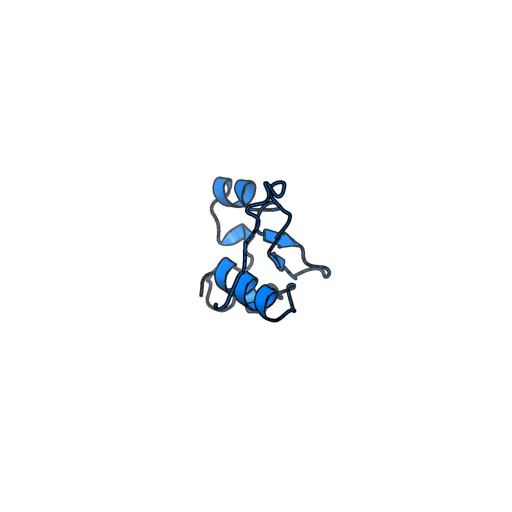 72 GLU A N 1
ATOM 560 C CA . GLU A 1 72 ? -2.190 -14.480 22.808 1.00 56.03 72 GLU A CA 1
ATOM 561 C C . GLU A 1 72 ? -2.755 -14.817 24.197 1.00 56.03 72 GLU A C 1
ATOM 563 O O . GLU A 1 72 ? -3.657 -14.114 24.656 1.00 56.03 72 GLU A O 1
ATOM 568 N N . PRO A 1 73 ? -2.263 -15.827 24.928 1.00 52.66 73 PRO A N 1
ATOM 569 C CA . PRO A 1 73 ? -2.153 -15.666 26.355 1.00 52.66 73 PRO A CA 1
ATOM 570 C C . PRO A 1 73 ? -0.806 -14.994 26.593 1.00 52.66 73 PRO A C 1
ATOM 572 O O . PRO A 1 73 ? 0.244 -15.630 26.687 1.00 52.66 73 PRO A O 1
ATOM 575 N N . ALA A 1 74 ? -0.849 -13.668 26.661 1.00 56.62 74 ALA A N 1
ATOM 576 C CA . ALA A 1 74 ? 0.046 -12.969 27.555 1.00 56.62 74 ALA A CA 1
ATOM 577 C C . ALA A 1 74 ? -0.367 -13.361 28.980 1.00 56.62 74 ALA A C 1
ATOM 579 O O . ALA A 1 74 ? -1.367 -12.859 29.478 1.00 56.62 74 ALA A O 1
ATOM 580 N N . GLU A 1 75 ? 0.384 -14.250 29.626 1.00 53.16 75 GLU A N 1
ATOM 581 C CA . GLU A 1 75 ? 0.445 -14.284 31.087 1.00 53.16 75 GLU A CA 1
ATOM 582 C C . GLU A 1 75 ? 1.908 -14.293 31.522 1.00 53.16 75 GLU A C 1
ATOM 584 O O . GLU A 1 75 ? 2.643 -15.278 31.444 1.00 53.16 75 GLU A O 1
ATOM 589 N N . GLU A 1 76 ? 2.319 -13.098 31.924 1.00 54.47 76 GLU A N 1
ATOM 590 C CA . GLU A 1 76 ? 3.494 -12.798 32.713 1.00 54.47 76 GLU A CA 1
ATOM 591 C C . GLU A 1 76 ? 3.211 -13.174 34.186 1.00 54.47 76 GLU A C 1
ATOM 593 O O . GLU A 1 76 ? 2.141 -12.875 34.707 1.00 54.47 76 GLU A O 1
ATOM 598 N N . ALA A 1 77 ? 4.217 -13.763 34.845 1.00 56.44 77 ALA A N 1
ATOM 599 C CA . ALA A 1 77 ? 4.519 -13.682 36.285 1.00 56.44 77 ALA A CA 1
ATOM 600 C C . ALA A 1 77 ? 3.764 -14.541 37.347 1.00 56.44 77 ALA A C 1
ATOM 602 O O . ALA A 1 77 ? 2.638 -14.269 37.742 1.00 56.44 77 ALA A O 1
ATOM 603 N N . THR A 1 78 ? 4.557 -15.445 37.959 1.00 46.78 78 THR A N 1
ATOM 604 C CA . THR A 1 78 ? 4.695 -15.760 39.413 1.00 46.78 78 THR A CA 1
ATOM 605 C C . THR A 1 78 ? 3.483 -16.159 40.267 1.00 46.78 78 THR A C 1
ATOM 607 O O . THR A 1 78 ? 2.676 -15.299 40.601 1.00 46.78 78 THR A O 1
ATOM 610 N N . VAL A 1 79 ? 3.532 -17.384 40.827 1.00 55.00 79 VAL A N 1
ATOM 611 C CA . VAL A 1 79 ? 3.679 -17.678 42.282 1.00 55.00 79 VAL A CA 1
ATOM 612 C C . VAL A 1 79 ? 4.511 -18.950 42.451 1.00 55.00 79 VAL A C 1
ATOM 614 O O . VAL A 1 79 ? 4.239 -19.921 41.713 1.00 55.00 79 VAL A O 1
#

Secondary structure (DSSP, 8-state):
--HHHHHHHHHHTT--EEEHHHHSTT-SSSSHHHHS-HHHHHHHBTTTEEE-SSTTEEEE----S--------------

pLDDT: mean 81.46, std 16.42, range [42.34, 93.94]